Protein AF-A0A8T7DS98-F1 (afdb_monomer)

Mean predicted aligned error: 7.85 Å

Nearest PDB structures (foldseek):
  7qau-assembly1_A  TM=6.709E-01  e=6.378E+00  Parcubacteria bacterium RAAC4_OD1_1

Sequence (99 aa):
MSVKESNLHLYRFRAELLQPKHWPTWAALGVYFLFTLLPMSVLDRVGNRLGEYAAKKNRKRFNIARVNLALCFPEKSEQDIDAIVLEHFRSQLRTAMHL

pLDDT: mean 89.71, std 10.69, range [49.53, 97.88]

Foldseek 3Di:
DDPVVVCVVVVDDDPVCVPPVNVVVVVVVVVVVVLVVDDLVVLLVVLLVVLQVCCVVPVVVLVVQLVVVCVVCVVDDSVVSSVVSSVVSSVVSSVVSVD

Secondary structure (DSSP, 8-state):
--HHHHTGGGGS--GGGGSGGGHHHHHHHHHHHHHHT--HHHHHHHHHHHHHHHHHH-HHHHHHHHHHHHHH-TTS-HHHHHHHHHHHHHHHHHHHH--

Structure (mmCIF, N/CA/C/O backbone):
data_AF-A0A8T7DS98-F1
#
_entry.id   AF-A0A8T7DS98-F1
#
loop_
_atom_site.group_PDB
_atom_site.id
_atom_site.type_symbol
_atom_site.label_atom_id
_atom_site.label_alt_id
_atom_site.label_comp_id
_atom_site.label_asym_id
_atom_site.label_entity_id
_atom_site.label_seq_id
_atom_site.pdbx_PDB_ins_code
_atom_site.Cartn_x
_atom_site.Cartn_y
_atom_site.Cartn_z
_atom_site.occupancy
_atom_site.B_iso_or_equiv
_atom_site.auth_seq_id
_atom_site.auth_comp_id
_atom_site.auth_asym_id
_atom_site.auth_atom_id
_atom_site.pdbx_PDB_model_num
ATOM 1 N N . MET A 1 1 ? 13.942 32.457 -38.739 1.00 49.53 1 MET A N 1
ATOM 2 C CA . MET A 1 1 ? 13.814 30.984 -38.800 1.00 49.53 1 MET A CA 1
ATOM 3 C C . MET A 1 1 ? 13.981 30.446 -37.390 1.00 49.53 1 MET A C 1
ATOM 5 O O . MET A 1 1 ? 14.868 30.896 -36.680 1.00 49.53 1 MET A O 1
ATOM 9 N N . SER A 1 2 ? 13.006 29.664 -36.947 1.00 50.47 2 SER A N 1
ATOM 10 C CA . SER A 1 2 ? 12.558 29.563 -35.556 1.00 50.47 2 SER A CA 1
ATOM 11 C C . SER A 1 2 ? 13.450 28.661 -34.692 1.00 50.47 2 SER A C 1
ATOM 13 O O . SER A 1 2 ? 13.726 27.531 -35.079 1.00 50.47 2 SER A O 1
ATOM 15 N N . VAL A 1 3 ? 13.815 29.113 -33.483 1.00 60.94 3 VAL A N 1
ATOM 16 C CA . VAL A 1 3 ? 14.526 28.347 -32.424 1.00 60.94 3 VAL A CA 1
ATOM 17 C C . VAL A 1 3 ? 13.855 26.990 -32.112 1.00 60.94 3 VAL A C 1
ATOM 19 O O . VAL A 1 3 ? 14.48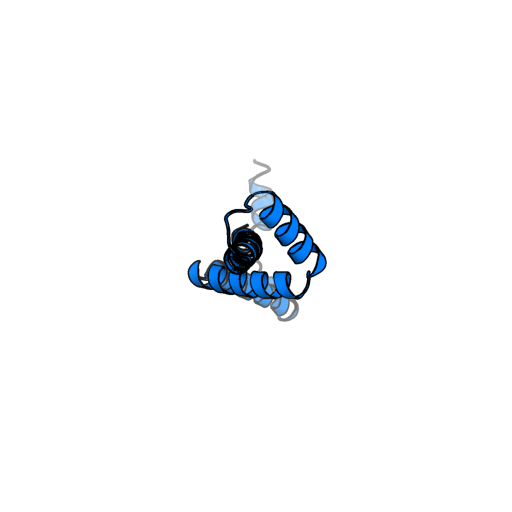0 26.076 -31.576 1.00 60.94 3 VAL A O 1
ATOM 22 N N . LYS A 1 4 ? 12.588 26.808 -32.504 1.00 59.53 4 LYS A N 1
ATOM 23 C CA . LYS A 1 4 ? 11.878 25.522 -32.439 1.00 59.53 4 LYS A CA 1
ATOM 24 C C . LYS A 1 4 ? 12.454 24.449 -33.373 1.00 59.53 4 LYS A C 1
ATOM 26 O O . LYS A 1 4 ? 12.503 23.291 -32.971 1.00 59.53 4 LYS A O 1
ATOM 31 N N . GLU A 1 5 ? 12.911 24.802 -34.577 1.00 61.16 5 GLU A N 1
ATOM 32 C CA . GLU A 1 5 ? 13.423 23.807 -35.534 1.00 61.16 5 GLU A CA 1
ATOM 33 C C . GLU A 1 5 ? 14.821 23.313 -35.172 1.00 61.16 5 GLU A C 1
ATOM 35 O O . GLU A 1 5 ? 15.126 22.133 -35.346 1.00 61.16 5 GLU A O 1
ATOM 40 N N . SER A 1 6 ? 15.653 24.178 -34.581 1.00 64.88 6 SER A N 1
ATOM 41 C CA . SER A 1 6 ? 17.008 23.790 -34.199 1.00 64.88 6 SER A CA 1
ATOM 42 C C . SER A 1 6 ? 17.028 22.734 -33.103 1.00 64.88 6 SER A C 1
ATOM 44 O O . SER A 1 6 ? 18.045 22.085 -32.976 1.00 64.88 6 SER A O 1
ATOM 46 N N . ASN A 1 7 ? 15.958 22.521 -32.329 1.00 64.44 7 ASN A N 1
ATOM 47 C CA . ASN A 1 7 ? 15.929 21.533 -31.241 1.00 64.44 7 ASN A CA 1
ATOM 48 C C . ASN A 1 7 ? 15.305 20.185 -31.644 1.00 64.44 7 ASN A C 1
ATOM 50 O O . ASN A 1 7 ? 15.358 19.232 -30.870 1.00 64.44 7 ASN A O 1
ATOM 54 N N . LEU A 1 8 ? 14.760 20.056 -32.860 1.00 67.12 8 LEU A N 1
ATOM 55 C CA . LEU A 1 8 ? 14.122 18.814 -33.326 1.00 67.12 8 LEU A CA 1
ATOM 56 C C . LEU A 1 8 ? 15.077 17.610 -33.319 1.00 67.12 8 LEU A C 1
ATOM 58 O O . LEU A 1 8 ? 14.658 16.483 -33.066 1.00 67.12 8 LEU A O 1
ATOM 62 N N . HIS A 1 9 ? 16.375 17.839 -33.532 1.00 67.38 9 HIS A N 1
ATOM 63 C CA . HIS A 1 9 ? 17.383 16.780 -33.507 1.00 67.38 9 HIS A CA 1
ATOM 64 C C . HIS A 1 9 ? 17.624 16.190 -32.103 1.00 67.38 9 HIS A C 1
ATOM 66 O O . HIS A 1 9 ? 18.135 15.074 -32.000 1.00 67.38 9 HIS A O 1
ATOM 72 N N . LEU A 1 10 ? 17.252 16.903 -31.030 1.00 68.00 10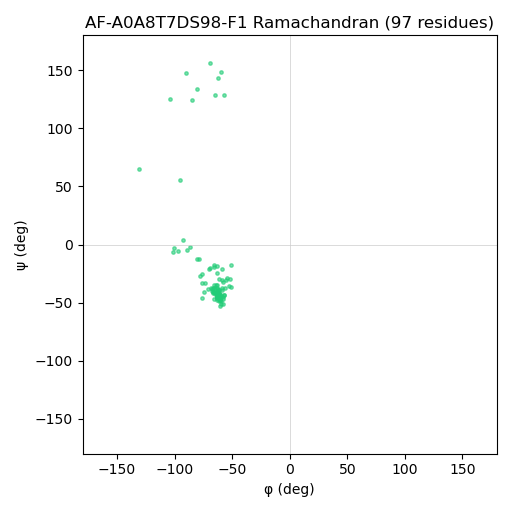 LEU A N 1
ATOM 73 C CA . LEU A 1 10 ? 17.351 16.415 -29.649 1.00 68.00 10 LEU A CA 1
ATOM 74 C C . LEU A 1 10 ? 16.247 15.401 -29.316 1.00 68.00 10 LEU A C 1
ATOM 76 O O . LEU A 1 10 ? 16.455 14.533 -28.476 1.00 68.00 10 LEU A O 1
ATOM 80 N N . TYR A 1 11 ? 15.108 15.460 -30.013 1.00 74.56 11 TYR A N 1
ATOM 81 C CA . TYR A 1 11 ? 13.968 14.554 -29.814 1.00 74.56 11 TYR A CA 1
ATOM 82 C C . TYR A 1 11 ? 13.990 13.327 -30.739 1.00 74.56 11 TYR A C 1
ATOM 84 O O . TYR A 1 11 ? 13.060 12.522 -30.736 1.00 74.56 11 TYR A O 1
ATOM 92 N N . ARG A 1 12 ? 15.041 13.164 -31.549 1.00 81.31 12 ARG A N 1
ATOM 93 C CA . ARG A 1 12 ? 15.179 12.035 -32.472 1.00 81.31 12 ARG A CA 1
ATOM 9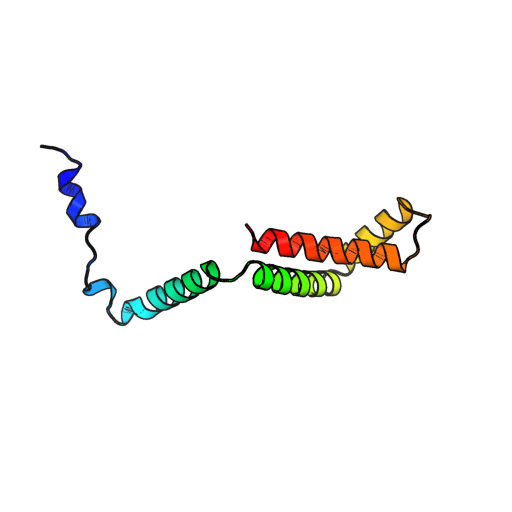4 C C . ARG A 1 12 ? 15.777 10.830 -31.746 1.00 81.31 12 ARG A C 1
ATOM 96 O O . ARG A 1 12 ? 16.870 10.916 -31.189 1.00 81.31 12 ARG A O 1
ATOM 103 N N . PHE A 1 13 ? 15.078 9.695 -31.793 1.00 83.56 13 PHE A N 1
ATOM 104 C CA . PHE A 1 13 ? 15.566 8.436 -31.230 1.00 83.56 13 PHE A CA 1
ATOM 105 C C . PHE A 1 13 ? 16.917 8.049 -31.848 1.00 83.56 13 PHE A C 1
ATOM 107 O O . PHE A 1 13 ? 17.068 8.019 -33.073 1.00 83.56 13 PHE A O 1
ATOM 114 N N . ARG A 1 14 ? 17.903 7.755 -30.995 1.00 85.19 14 ARG A N 1
ATOM 115 C CA . ARG A 1 14 ? 19.237 7.303 -31.404 1.00 85.19 14 ARG A CA 1
ATOM 116 C C . ARG A 1 14 ? 19.351 5.807 -31.155 1.00 85.19 14 ARG A C 1
ATOM 118 O O . ARG A 1 14 ? 19.175 5.364 -30.024 1.00 85.19 14 ARG A O 1
ATOM 125 N N . ALA A 1 15 ? 19.707 5.043 -32.188 1.00 85.25 15 ALA A N 1
ATOM 126 C CA . ALA A 1 15 ? 19.894 3.592 -32.086 1.00 85.25 15 ALA A CA 1
ATOM 127 C C . ALA A 1 15 ? 20.976 3.189 -31.060 1.00 85.25 15 ALA A C 1
ATOM 129 O O . ALA A 1 15 ? 20.935 2.086 -30.526 1.00 85.25 15 ALA A O 1
ATO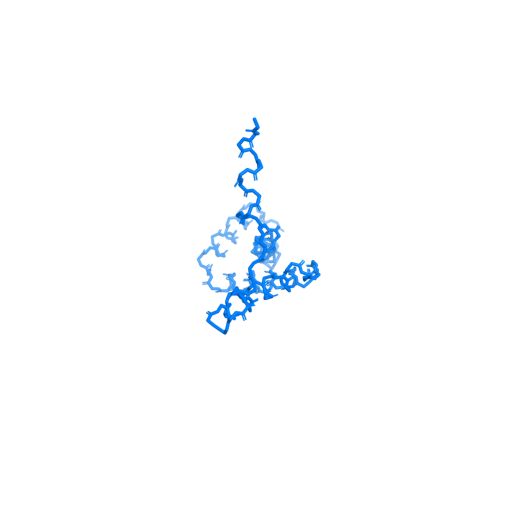M 130 N N . GLU A 1 16 ? 21.894 4.101 -30.720 1.00 85.94 16 GLU A N 1
ATOM 131 C CA . GLU A 1 16 ? 22.876 3.956 -29.633 1.00 85.94 16 GLU A CA 1
ATOM 132 C C . GLU A 1 16 ? 22.233 3.638 -28.273 1.00 85.94 16 GLU A C 1
ATOM 134 O O . GLU A 1 16 ? 22.824 2.929 -27.462 1.00 85.94 16 GLU A O 1
ATOM 139 N N . LEU A 1 17 ? 20.992 4.079 -28.036 1.00 84.31 17 LEU A N 1
ATOM 140 C CA . LEU A 1 17 ? 20.256 3.770 -26.809 1.00 84.31 17 LEU A CA 1
ATOM 141 C C . LEU A 1 17 ? 19.930 2.276 -26.669 1.00 84.31 17 LEU A C 1
ATOM 143 O O . LEU A 1 17 ? 19.639 1.842 -25.563 1.00 84.31 17 LEU A O 1
ATOM 147 N N . LEU A 1 18 ? 19.987 1.477 -27.741 1.00 87.62 18 LEU A N 1
ATOM 148 C CA . LEU A 1 18 ? 19.743 0.025 -27.706 1.00 87.62 18 LEU A CA 1
ATOM 149 C C . LEU A 1 18 ? 20.995 -0.795 -27.361 1.00 87.62 18 LEU A C 1
ATOM 151 O O . LEU A 1 18 ? 20.921 -2.024 -27.274 1.00 87.62 18 LEU A O 1
ATOM 155 N N . GLN A 1 19 ? 22.145 -0.142 -27.171 1.00 90.12 19 GLN A N 1
ATOM 156 C CA . GLN A 1 19 ? 23.382 -0.827 -26.813 1.00 90.12 19 GLN A CA 1
ATOM 157 C C . GLN A 1 19 ? 23.228 -1.598 -25.487 1.00 90.12 19 GLN A C 1
ATOM 159 O O . GLN A 1 19 ? 22.530 -1.121 -24.586 1.00 90.12 19 GLN A O 1
ATOM 164 N N . PRO A 1 20 ? 23.928 -2.739 -25.308 1.00 91.69 20 PRO A N 1
ATOM 165 C CA . PRO A 1 20 ? 23.822 -3.575 -24.105 1.00 91.69 20 PRO A CA 1
ATOM 166 C C . PRO A 1 20 ? 24.016 -2.820 -22.784 1.00 91.69 20 PRO A C 1
ATOM 168 O O . PRO A 1 20 ? 23.396 -3.151 -21.778 1.00 91.69 20 PRO A O 1
ATOM 171 N N . LYS A 1 21 ? 24.814 -1.742 -22.796 1.00 92.00 21 LYS A N 1
ATOM 172 C CA . LYS A 1 21 ? 25.012 -0.834 -21.655 1.00 92.00 21 LYS A CA 1
ATOM 173 C C . LYS A 1 21 ? 23.699 -0.250 -21.103 1.00 92.00 21 LYS A C 1
ATOM 175 O O . LYS A 1 21 ? 23.617 0.030 -19.912 1.00 92.00 21 LYS A O 1
ATOM 180 N N . HIS A 1 22 ? 22.686 -0.066 -21.948 1.00 90.31 22 HIS A N 1
ATOM 181 C CA . HIS A 1 22 ? 21.392 0.523 -21.593 1.00 90.31 22 HIS A CA 1
ATOM 182 C C . HIS A 1 22 ? 20.282 -0.513 -21.380 1.00 90.31 22 HIS A C 1
ATOM 184 O O . HIS A 1 22 ? 19.170 -0.146 -21.001 1.00 90.31 22 HIS A O 1
ATOM 190 N N . TRP A 1 23 ? 20.545 -1.807 -21.581 1.00 93.62 23 TRP A N 1
ATOM 191 C CA . TRP A 1 23 ? 19.540 -2.854 -21.376 1.00 93.62 23 TRP A CA 1
ATOM 192 C C . TRP A 1 23 ? 18.918 -2.874 -19.977 1.00 93.62 23 TRP A C 1
ATOM 194 O O . TRP A 1 23 ? 17.707 -3.067 -19.908 1.00 93.62 23 TRP A O 1
ATOM 204 N N . PRO A 1 24 ? 19.646 -2.614 -18.870 1.00 95.19 24 PRO A N 1
ATOM 205 C CA . PRO A 1 24 ? 19.012 -2.501 -17.557 1.00 95.19 24 PRO A CA 1
ATOM 206 C C . PRO A 1 24 ? 17.946 -1.400 -17.502 1.00 95.19 24 PRO A C 1
ATOM 208 O O . PRO A 1 24 ? 16.896 -1.587 -16.893 1.00 95.19 24 PRO A O 1
ATOM 211 N N . THR A 1 25 ? 18.177 -0.272 -18.180 1.00 93.56 25 THR A N 1
ATOM 212 C CA . THR A 1 25 ? 17.195 0.813 -18.289 1.00 93.56 25 THR A CA 1
ATOM 213 C C . THR A 1 25 ? 15.971 0.363 -19.079 1.00 93.56 25 THR A C 1
ATOM 215 O O . THR A 1 25 ? 14.851 0.558 -18.619 1.00 93.56 25 THR A O 1
ATOM 218 N N . TRP A 1 26 ? 16.160 -0.292 -20.226 1.00 93.62 26 TRP A N 1
ATOM 219 C CA . TRP A 1 26 ? 15.046 -0.840 -21.007 1.00 93.62 26 TRP A CA 1
ATOM 220 C C . TRP A 1 26 ? 14.268 -1.915 -20.254 1.00 93.62 26 TRP A C 1
ATOM 222 O O . TRP A 1 26 ? 13.044 -1.928 -20.313 1.00 93.62 26 TRP A O 1
ATOM 232 N N . ALA A 1 27 ? 14.954 -2.775 -19.502 1.00 94.69 27 ALA A N 1
ATOM 233 C CA . ALA A 1 27 ? 14.321 -3.764 -18.644 1.00 94.69 27 ALA A CA 1
ATOM 234 C C . ALA A 1 27 ? 13.486 -3.089 -17.546 1.00 94.69 27 ALA A C 1
ATOM 236 O O . ALA A 1 27 ? 12.333 -3.459 -17.354 1.00 94.69 27 ALA A O 1
ATOM 237 N N . ALA A 1 28 ? 14.018 -2.059 -16.878 1.00 95.38 28 ALA A N 1
ATOM 238 C CA . ALA A 1 28 ? 13.275 -1.289 -15.881 1.00 95.38 28 ALA A CA 1
ATOM 239 C C . ALA A 1 28 ? 12.041 -0.597 -16.485 1.00 95.38 28 ALA A C 1
ATOM 241 O O . ALA A 1 28 ? 10.964 -0.649 -15.896 1.00 95.38 28 ALA A O 1
ATOM 242 N N . LEU A 1 29 ? 12.171 -0.009 -17.679 1.00 95.00 29 LEU A N 1
ATOM 243 C CA . LEU A 1 29 ? 11.049 0.581 -18.415 1.00 95.00 29 LEU A CA 1
ATOM 244 C C . LEU A 1 29 ? 10.009 -0.470 -18.816 1.00 95.00 29 LEU A C 1
ATOM 246 O O . LEU A 1 29 ? 8.815 -0.225 -18.681 1.00 95.00 29 LEU A O 1
ATOM 250 N N . GLY A 1 30 ? 10.446 -1.647 -19.266 1.00 94.50 30 GLY A N 1
ATOM 251 C CA . GLY A 1 30 ? 9.563 -2.765 -19.590 1.00 94.50 30 GLY A CA 1
ATOM 252 C C . GLY A 1 30 ? 8.803 -3.266 -18.363 1.00 94.50 30 GLY A C 1
ATOM 253 O O . GLY A 1 30 ? 7.590 -3.437 -18.418 1.00 94.50 30 GLY A O 1
ATOM 254 N N . VAL A 1 31 ? 9.486 -3.429 -17.229 1.00 93.00 31 VAL A N 1
ATOM 255 C CA . VAL A 1 31 ? 8.861 -3.786 -15.948 1.00 93.00 31 VAL A CA 1
ATOM 256 C C . VAL A 1 31 ? 7.860 -2.715 -15.514 1.00 93.00 31 VAL A C 1
ATOM 258 O O . VAL A 1 31 ? 6.733 -3.047 -15.159 1.00 93.00 31 VAL A O 1
ATOM 261 N N . TYR A 1 32 ? 8.230 -1.436 -15.593 1.00 91.25 32 TYR A N 1
ATOM 262 C CA . TYR A 1 32 ? 7.324 -0.325 -15.305 1.00 91.25 32 TYR A CA 1
ATOM 263 C C . TYR A 1 32 ? 6.079 -0.360 -16.201 1.00 91.25 32 TYR A C 1
ATOM 265 O O . TYR A 1 32 ? 4.958 -0.265 -15.709 1.00 91.25 32 TYR A O 1
ATOM 273 N N . PHE A 1 33 ? 6.253 -0.592 -17.502 1.00 92.31 33 PHE A N 1
ATOM 274 C CA . PHE A 1 33 ? 5.144 -0.731 -18.440 1.00 92.31 33 PHE A CA 1
ATOM 275 C C . PHE A 1 33 ? 4.233 -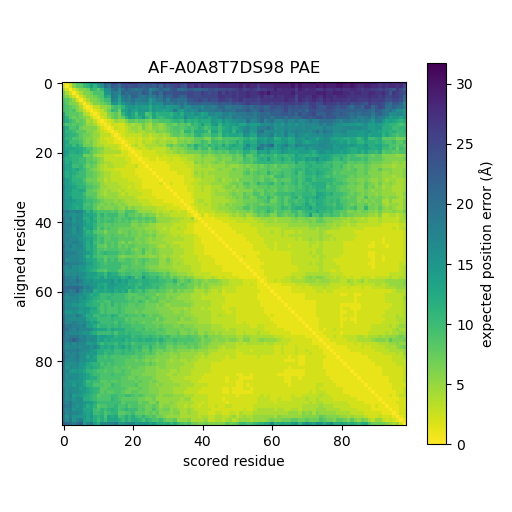1.917 -18.090 1.00 92.31 33 PHE A C 1
ATOM 277 O O . PHE A 1 33 ? 3.011 -1.788 -18.120 1.00 92.31 33 PHE A O 1
ATOM 284 N N . LEU A 1 34 ? 4.789 -3.051 -17.657 1.00 89.94 34 LEU A N 1
ATOM 285 C CA . LEU A 1 34 ? 3.987 -4.179 -17.173 1.00 89.94 34 LEU A CA 1
ATOM 286 C C . LEU A 1 34 ? 3.175 -3.819 -15.921 1.00 89.94 34 LEU A C 1
ATOM 288 O O . LEU A 1 34 ? 2.021 -4.229 -15.817 1.00 89.94 34 LEU A O 1
ATOM 292 N N . PHE A 1 35 ? 3.727 -3.015 -15.006 1.00 86.31 35 PHE A N 1
ATOM 293 C CA . PHE A 1 35 ? 2.964 -2.486 -13.871 1.00 86.31 35 PHE A CA 1
ATOM 294 C C . PHE A 1 35 ? 1.816 -1.572 -14.314 1.00 86.31 35 PHE A C 1
ATOM 296 O O . PHE A 1 35 ? 0.747 -1.633 -13.715 1.00 86.31 35 PHE A O 1
ATOM 303 N N . THR A 1 36 ? 1.975 -0.788 -15.386 1.00 86.94 36 THR A N 1
ATOM 304 C CA . THR A 1 36 ? 0.866 0.032 -15.919 1.00 86.94 36 THR A CA 1
ATOM 305 C C . THR A 1 36 ? -0.249 -0.783 -16.576 1.00 86.94 36 THR A C 1
ATOM 307 O O . THR A 1 36 ? -1.376 -0.310 -16.680 1.00 86.94 36 THR A O 1
ATOM 310 N N . LEU A 1 37 ? 0.042 -2.016 -17.001 1.00 89.00 37 LEU A N 1
ATOM 311 C CA . LEU A 1 37 ? -0.937 -2.926 -17.601 1.00 89.00 37 LEU A CA 1
ATOM 312 C C . LEU A 1 37 ? -1.658 -3.803 -16.567 1.00 89.00 37 LEU A C 1
ATOM 314 O O . LEU A 1 37 ? -2.539 -4.585 -16.935 1.00 89.00 37 LEU A O 1
ATOM 318 N N . LEU A 1 38 ? -1.279 -3.726 -15.287 1.00 88.56 38 LEU A N 1
ATOM 319 C CA . LEU A 1 38 ? -1.864 -4.574 -14.255 1.00 88.56 38 LEU A CA 1
ATOM 320 C C . LEU A 1 38 ? -3.360 -4.248 -14.075 1.00 88.56 38 LEU A C 1
ATOM 322 O O . LEU A 1 38 ? -3.710 -3.092 -13.837 1.00 88.56 38 LEU A O 1
ATOM 326 N N . PRO A 1 39 ? -4.261 -5.248 -14.113 1.00 90.62 39 PRO A N 1
ATOM 327 C CA . PRO A 1 39 ? -5.671 -5.014 -13.828 1.00 90.62 39 PRO A CA 1
ATOM 328 C C . PRO A 1 39 ? -5.872 -4.509 -12.396 1.00 90.62 39 PRO A C 1
ATOM 330 O O . PRO A 1 39 ? -5.251 -5.027 -11.462 1.00 90.62 39 PRO A O 1
ATOM 333 N N . MET A 1 40 ? -6.821 -3.590 -12.199 1.00 88.31 40 MET A N 1
ATOM 334 C CA . MET A 1 40 ? -7.136 -3.010 -10.882 1.00 88.31 40 MET A CA 1
ATOM 335 C C . MET A 1 40 ? -7.408 -4.072 -9.808 1.00 88.31 40 MET A C 1
ATOM 337 O O . MET A 1 40 ? -6.953 -3.956 -8.675 1.00 88.31 40 MET A O 1
ATOM 341 N N . SER A 1 41 ? -8.041 -5.186 -10.181 1.00 91.50 41 SER A N 1
ATOM 342 C CA . SER A 1 41 ? -8.293 -6.304 -9.266 1.00 91.50 41 SER A CA 1
ATOM 343 C C . SER A 1 41 ? -7.019 -6.941 -8.699 1.00 91.50 41 SER A C 1
ATOM 345 O O . SER A 1 41 ? -7.043 -7.510 -7.609 1.00 91.50 41 SER A O 1
ATOM 347 N N . VAL A 1 42 ? -5.910 -6.909 -9.445 1.00 91.75 42 VAL A N 1
ATOM 348 C CA . VAL A 1 42 ? -4.619 -7.437 -8.985 1.00 91.75 42 VAL A CA 1
ATOM 349 C C . VAL A 1 42 ? -3.995 -6.466 -7.990 1.00 91.75 42 VAL A C 1
ATOM 351 O O . VAL A 1 42 ? -3.589 -6.899 -6.911 1.00 91.75 42 VAL A O 1
ATOM 354 N N . LEU A 1 43 ? -3.995 -5.168 -8.309 1.00 90.62 43 LEU A N 1
ATOM 355 C CA . LEU A 1 43 ? -3.531 -4.112 -7.405 1.00 90.62 43 LEU A CA 1
ATOM 356 C C . LEU A 1 43 ? -4.303 -4.140 -6.083 1.00 90.62 43 LEU A C 1
ATOM 358 O O . LEU A 1 43 ? -3.689 -4.131 -5.017 1.00 90.62 43 LEU A O 1
ATOM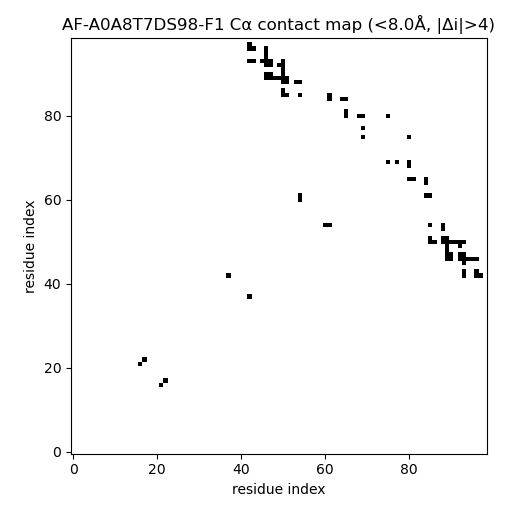 362 N N . ASP A 1 44 ? -5.624 -4.316 -6.135 1.00 93.44 44 ASP A N 1
ATOM 363 C CA . ASP A 1 44 ? -6.459 -4.414 -4.939 1.00 93.44 44 ASP A CA 1
ATOM 364 C C . ASP A 1 44 ? -6.112 -5.623 -4.069 1.00 93.44 44 ASP A C 1
ATOM 366 O O . ASP A 1 44 ? -6.018 -5.516 -2.843 1.00 93.44 44 ASP A O 1
ATOM 370 N N . ARG A 1 45 ? -5.874 -6.788 -4.686 1.00 94.38 45 ARG A N 1
ATOM 371 C CA . ARG A 1 45 ? -5.451 -7.994 -3.956 1.00 94.38 45 ARG A CA 1
ATOM 372 C C . ARG A 1 45 ? -4.097 -7.786 -3.290 1.00 94.38 45 ARG A C 1
ATOM 374 O O . ARG A 1 45 ? -3.936 -8.166 -2.131 1.00 94.38 45 ARG A O 1
ATOM 381 N N . VAL A 1 46 ? -3.143 -7.183 -3.996 1.00 93.69 46 VAL A N 1
ATOM 382 C CA . VAL A 1 46 ? -1.815 -6.875 -3.450 1.00 93.69 46 VAL A CA 1
ATOM 383 C C . VAL A 1 46 ? -1.935 -5.878 -2.297 1.00 93.69 46 VAL A C 1
ATOM 385 O O . VAL A 1 46 ? -1.421 -6.148 -1.211 1.00 93.69 46 VAL A O 1
ATOM 388 N N . GLY A 1 47 ? -2.685 -4.790 -2.479 1.00 93.94 47 GLY A N 1
ATOM 389 C CA . GLY A 1 47 ? -2.954 -3.789 -1.446 1.00 93.94 47 GLY A CA 1
ATOM 390 C C . GLY A 1 47 ? -3.593 -4.395 -0.196 1.00 93.94 47 GLY A C 1
ATOM 391 O O . GLY A 1 47 ? -3.139 -4.135 0.917 1.00 93.94 47 GLY A O 1
ATOM 392 N N . ASN A 1 48 ? -4.565 -5.298 -0.357 1.00 95.94 48 ASN A N 1
ATOM 393 C CA . ASN A 1 48 ? -5.197 -5.992 0.767 1.00 95.94 48 ASN A CA 1
ATOM 394 C C . ASN A 1 48 ? -4.209 -6.876 1.541 1.00 95.94 48 ASN A C 1
ATOM 396 O O . ASN A 1 48 ? -4.170 -6.833 2.771 1.00 95.94 48 ASN A O 1
ATOM 400 N N . ARG A 1 49 ? -3.375 -7.654 0.840 1.00 96.19 49 ARG A N 1
ATOM 401 C CA . ARG A 1 49 ? -2.359 -8.508 1.480 1.00 96.19 49 ARG A CA 1
ATOM 402 C C . ARG A 1 49 ? -1.290 -7.689 2.195 1.00 96.19 49 ARG A C 1
ATOM 404 O O . ARG A 1 49 ? -0.890 -8.035 3.307 1.00 96.19 49 ARG A O 1
ATOM 411 N N . LEU A 1 50 ? -0.855 -6.586 1.592 1.00 95.81 50 LEU A N 1
ATOM 412 C CA . LEU A 1 50 ? 0.085 -5.664 2.221 1.00 95.81 50 LEU A CA 1
ATOM 413 C C . LEU A 1 50 ? -0.537 -4.959 3.426 1.00 95.81 50 LEU A C 1
ATOM 415 O O . LEU A 1 50 ? 0.142 -4.804 4.436 1.00 95.81 50 LEU A O 1
ATOM 419 N N . GLY A 1 51 ? -1.820 -4.600 3.364 1.00 95.50 51 GLY A N 1
ATOM 420 C CA . GLY A 1 51 ? -2.569 -4.048 4.492 1.00 95.50 51 GLY A CA 1
ATOM 421 C C . GLY A 1 51 ? -2.671 -5.028 5.661 1.00 95.50 51 GLY A C 1
ATOM 422 O O . GLY A 1 51 ? -2.385 -4.656 6.797 1.00 95.50 51 GLY A O 1
ATOM 423 N N . GLU A 1 52 ? -2.971 -6.303 5.395 1.00 95.81 52 GLU A N 1
ATOM 424 C CA . GLU A 1 52 ? -2.950 -7.370 6.411 1.00 95.81 52 GLU A CA 1
ATOM 425 C C . GLU A 1 52 ? -1.566 -7.527 7.048 1.00 95.81 52 GLU A C 1
ATOM 427 O O . GLU A 1 52 ? -1.436 -7.641 8.270 1.00 95.81 52 GLU A O 1
ATOM 432 N N . TYR A 1 53 ? -0.516 -7.525 6.226 1.00 96.69 53 TYR A N 1
ATOM 433 C CA . TYR A 1 53 ? 0.855 -7.604 6.711 1.00 96.69 53 TYR A CA 1
ATOM 434 C C . TYR A 1 53 ? 1.235 -6.370 7.542 1.00 96.69 53 TYR A C 1
ATOM 436 O O . TYR A 1 53 ? 1.817 -6.503 8.619 1.00 96.69 53 TYR A O 1
ATOM 444 N N . ALA A 1 54 ? 0.854 -5.172 7.097 1.00 94.62 54 ALA A N 1
ATOM 445 C CA . ALA A 1 54 ? 1.087 -3.922 7.808 1.00 94.62 54 ALA A CA 1
ATOM 446 C C . ALA A 1 54 ? 0.355 -3.888 9.155 1.00 94.62 54 ALA A C 1
ATOM 448 O O . ALA A 1 54 ? 0.953 -3.471 10.147 1.00 94.62 54 ALA A O 1
ATOM 449 N N . ALA A 1 55 ? -0.885 -4.379 9.218 1.00 94.56 55 ALA A N 1
ATOM 450 C CA . ALA A 1 55 ? -1.645 -4.517 10.458 1.00 94.56 55 ALA A CA 1
ATOM 451 C C . ALA A 1 55 ? -0.952 -5.477 11.443 1.00 94.56 55 ALA A C 1
ATOM 453 O O . ALA A 1 55 ? -0.831 -5.181 12.634 1.00 94.56 55 ALA A O 1
ATOM 454 N N . LYS A 1 56 ? -0.419 -6.604 10.947 1.00 93.94 56 LYS A N 1
ATOM 455 C CA . LYS A 1 56 ? 0.350 -7.560 11.763 1.00 93.94 56 LYS A CA 1
ATOM 456 C C . LYS A 1 56 ? 1.683 -6.985 12.243 1.00 93.94 56 LYS A C 1
ATOM 458 O O . LYS A 1 56 ? 2.057 -7.213 13.390 1.00 93.94 56 LYS A O 1
ATOM 463 N N . LYS A 1 57 ? 2.391 -6.236 11.393 1.00 96.19 57 LYS A N 1
ATOM 464 C CA . LYS A 1 57 ? 3.697 -5.643 11.715 1.00 96.19 57 LYS A CA 1
ATOM 465 C C . LYS A 1 57 ? 3.571 -4.444 12.661 1.00 96.19 57 LYS A C 1
ATOM 467 O O . LYS A 1 57 ? 4.343 -4.324 13.606 1.00 96.19 57 LYS A O 1
ATOM 472 N N . ASN A 1 58 ? 2.574 -3.581 12.462 1.00 93.19 58 ASN A N 1
ATOM 473 C CA . ASN A 1 58 ? 2.361 -2.360 13.245 1.00 93.19 58 ASN A CA 1
ATOM 474 C C . ASN A 1 58 ? 1.357 -2.559 14.390 1.00 93.19 58 ASN A C 1
ATOM 476 O O . ASN A 1 58 ? 0.394 -1.797 14.522 1.00 93.19 58 ASN A O 1
ATOM 480 N N . ARG A 1 59 ? 1.615 -3.535 15.270 1.00 93.38 59 ARG A N 1
ATOM 481 C CA . ARG A 1 59 ? 0.741 -3.859 16.417 1.00 93.38 59 ARG A CA 1
ATOM 482 C C . ARG A 1 59 ? 0.382 -2.645 17.277 1.00 93.38 59 ARG A C 1
ATOM 484 O O . ARG A 1 59 ? -0.755 -2.525 17.715 1.00 93.38 59 ARG A O 1
ATOM 491 N N . LYS A 1 60 ? 1.321 -1.709 17.464 1.00 95.88 60 LYS A N 1
ATOM 492 C CA . LYS A 1 60 ? 1.074 -0.459 18.202 1.00 95.88 60 LYS A CA 1
ATOM 493 C C . LYS A 1 60 ? -0.045 0.369 17.565 1.00 95.88 60 LYS A C 1
ATOM 495 O O . LYS A 1 60 ? -0.969 0.771 18.261 1.00 95.88 60 LYS A O 1
ATOM 500 N N . ARG A 1 61 ? 0.028 0.618 16.251 1.00 94.38 61 ARG A N 1
ATOM 501 C CA . ARG A 1 61 ? -0.992 1.406 15.535 1.00 94.38 61 ARG A CA 1
ATOM 502 C C . ARG A 1 61 ? -2.328 0.671 15.491 1.00 94.38 61 ARG A C 1
ATOM 504 O O . ARG A 1 61 ? -3.358 1.308 15.668 1.00 94.38 61 ARG A O 1
ATOM 511 N N . PHE A 1 62 ? -2.291 -0.651 15.319 1.00 96.19 62 PHE A N 1
ATOM 512 C CA . PHE A 1 62 ? -3.484 -1.490 15.381 1.00 96.19 62 PHE A CA 1
ATOM 513 C C . PHE A 1 62 ? -4.192 -1.357 16.736 1.00 96.19 62 PHE A C 1
ATOM 515 O O . PHE A 1 62 ? -5.369 -1.022 16.776 1.00 96.19 62 PHE A O 1
ATOM 522 N N . ASN A 1 63 ? -3.467 -1.515 17.849 1.00 96.31 63 ASN A N 1
ATOM 523 C CA . ASN A 1 63 ? -4.053 -1.418 19.187 1.00 96.31 63 ASN A CA 1
ATOM 524 C C . ASN A 1 63 ? -4.589 -0.021 19.510 1.00 96.31 63 ASN A C 1
ATOM 526 O O . ASN A 1 63 ? -5.635 0.076 20.140 1.00 96.31 63 ASN A O 1
ATOM 530 N N . ILE A 1 64 ? -3.908 1.047 19.083 1.00 96.88 64 ILE A N 1
ATOM 531 C CA . ILE A 1 64 ? -4.405 2.417 19.285 1.00 96.88 64 ILE A CA 1
ATOM 532 C C . ILE A 1 64 ? -5.742 2.604 18.560 1.00 96.88 64 ILE A C 1
ATOM 534 O O . ILE A 1 64 ? -6.706 3.062 19.166 1.00 96.88 64 ILE A O 1
ATOM 538 N N . ALA A 1 65 ? -5.823 2.205 17.287 1.00 96.38 65 ALA A N 1
ATOM 539 C CA . ALA A 1 65 ? -7.066 2.287 16.524 1.00 96.38 65 ALA A CA 1
ATOM 540 C C . ALA A 1 65 ? -8.174 1.422 17.145 1.00 96.38 65 ALA A C 1
ATOM 542 O O . ALA A 1 65 ? -9.302 1.886 17.268 1.00 96.38 65 ALA A O 1
ATOM 543 N N . ARG A 1 66 ? -7.840 0.207 17.601 1.00 97.25 66 ARG A N 1
ATOM 544 C CA . ARG A 1 66 ? -8.770 -0.708 18.275 1.00 97.25 66 ARG A CA 1
ATOM 545 C C . ARG A 1 66 ? -9.353 -0.100 19.550 1.00 97.25 66 ARG A C 1
ATOM 547 O O . ARG A 1 66 ? -10.563 -0.115 19.720 1.00 97.25 66 ARG A O 1
ATOM 554 N N . VAL A 1 67 ? -8.513 0.465 20.422 1.00 96.94 67 VAL A N 1
ATOM 555 C CA . VAL A 1 67 ? -8.965 1.116 21.666 1.00 96.94 67 VAL A CA 1
ATOM 556 C C . VAL A 1 67 ? -9.837 2.327 21.353 1.00 96.94 67 VAL A C 1
ATOM 558 O O . VAL A 1 67 ? -10.918 2.453 21.915 1.00 96.94 67 VAL A O 1
ATOM 561 N N . ASN A 1 68 ? -9.414 3.184 20.421 1.00 97.44 68 ASN A N 1
ATOM 562 C CA . ASN A 1 68 ? -10.197 4.359 20.040 1.00 97.44 68 ASN A CA 1
ATOM 563 C C . ASN A 1 68 ? -11.571 3.965 19.480 1.00 97.44 68 ASN A C 1
ATOM 565 O O . ASN A 1 68 ? -12.577 4.549 19.863 1.00 97.44 68 ASN A O 1
ATOM 569 N N . LEU A 1 69 ? -11.627 2.952 18.613 1.00 97.12 69 LEU A N 1
ATOM 570 C CA . LEU A 1 69 ? -12.887 2.472 18.051 1.00 97.12 69 LEU A CA 1
ATOM 571 C C . LEU A 1 69 ? -13.769 1.786 19.098 1.00 97.12 69 LEU A C 1
ATOM 573 O O . LEU A 1 69 ? -14.973 2.003 19.075 1.00 97.12 69 LEU A O 1
ATOM 577 N N . ALA A 1 70 ? -13.196 1.027 20.035 1.00 96.88 70 ALA A N 1
ATOM 578 C CA . ALA A 1 70 ? -13.952 0.434 21.139 1.00 96.88 70 ALA A CA 1
ATOM 579 C C . ALA A 1 70 ? -14.560 1.503 22.066 1.00 96.88 70 ALA A C 1
ATOM 581 O O . ALA A 1 70 ? -15.669 1.331 22.559 1.00 96.88 70 ALA A O 1
ATOM 582 N N . LEU A 1 71 ? -13.859 2.624 22.273 1.00 96.50 71 LEU A N 1
ATOM 583 C CA . LEU A 1 71 ? -14.386 3.762 23.031 1.00 96.50 71 LEU A CA 1
ATOM 584 C C . LEU A 1 71 ? -15.490 4.510 22.270 1.00 96.50 71 LEU A C 1
ATOM 586 O O . LEU A 1 71 ? -16.454 4.956 22.885 1.00 96.50 71 LEU A O 1
ATOM 590 N N . CYS A 1 72 ? -15.355 4.665 20.949 1.00 96.88 72 CYS A N 1
ATOM 591 C CA . CYS A 1 72 ? -16.343 5.365 20.122 1.00 96.88 72 CYS A CA 1
ATOM 592 C C . CYS A 1 72 ? -17.594 4.530 19.808 1.00 96.88 72 CYS A C 1
ATOM 594 O O . CYS A 1 72 ? -18.647 5.116 19.573 1.00 96.88 72 CYS A O 1
ATOM 596 N N . PHE A 1 73 ? -17.475 3.200 19.780 1.00 96.44 73 PHE A N 1
ATOM 597 C CA . PHE A 1 73 ? -18.543 2.265 19.409 1.00 96.44 73 PHE A CA 1
ATOM 598 C C . PHE A 1 73 ? -18.678 1.138 20.448 1.00 96.44 73 PHE A C 1
ATOM 600 O O . PHE A 1 73 ? -18.403 -0.026 20.134 1.00 96.44 73 PHE A O 1
ATOM 607 N N . PRO A 1 74 ? -19.067 1.458 21.695 1.00 94.12 74 PRO A N 1
ATOM 608 C CA . PRO A 1 74 ? -19.167 0.481 22.781 1.00 94.12 74 PRO A CA 1
ATOM 609 C C . PRO A 1 74 ? -20.211 -0.620 22.528 1.00 94.12 74 PRO A C 1
ATOM 611 O O . PRO A 1 74 ? -20.175 -1.665 23.170 1.00 94.12 74 PRO A O 1
ATOM 614 N N . GLU A 1 75 ? -21.145 -0.404 21.602 1.00 96.50 75 GLU A N 1
ATOM 615 C CA . GLU A 1 75 ? -22.175 -1.362 21.201 1.00 96.50 75 GLU A CA 1
ATOM 616 C C . GLU A 1 75 ? -21.677 -2.463 20.248 1.00 96.50 75 GLU A C 1
ATOM 618 O O . GLU A 1 75 ? -22.396 -3.433 20.002 1.00 96.50 75 GLU A O 1
ATOM 623 N N . LYS A 1 76 ? -20.472 -2.323 19.682 1.00 94.81 76 LYS A N 1
ATOM 624 C CA . LYS A 1 76 ? -19.897 -3.297 18.743 1.00 94.81 76 LYS A CA 1
ATOM 625 C C . LYS A 1 76 ? -19.088 -4.361 19.472 1.00 94.81 76 LYS A C 1
ATOM 627 O O . LYS A 1 76 ? -18.437 -4.092 20.478 1.00 94.81 76 LYS A O 1
ATOM 632 N N . SER A 1 77 ? -19.081 -5.576 18.926 1.00 96.69 77 SER A N 1
ATOM 633 C CA . SER A 1 77 ? -18.236 -6.643 19.458 1.00 96.69 77 SER A CA 1
ATOM 634 C C . SER A 1 77 ? -16.754 -6.361 19.185 1.00 96.69 77 SER A C 1
ATOM 636 O O . SER A 1 77 ? -16.405 -5.683 18.218 1.00 96.69 77 SER A O 1
ATOM 638 N N . GLU A 1 78 ? -15.852 -6.931 19.989 1.00 93.75 78 GLU A N 1
ATOM 639 C CA . GLU A 1 78 ? -14.408 -6.793 19.747 1.00 93.75 78 GLU A CA 1
ATOM 640 C C . GLU A 1 78 ? -13.990 -7.317 18.362 1.00 93.75 78 GLU A C 1
ATOM 642 O O . GLU A 1 78 ? -13.097 -6.754 17.729 1.00 93.75 78 GLU A O 1
ATOM 647 N N . GLN A 1 79 ? -14.675 -8.351 17.863 1.00 95.94 79 GLN A N 1
ATOM 648 C CA . GLN A 1 79 ? -14.435 -8.922 16.535 1.00 95.94 79 GLN A CA 1
ATOM 649 C C . GLN A 1 79 ? -14.791 -7.930 15.421 1.00 95.94 79 GLN A C 1
ATOM 651 O O . GLN A 1 79 ? -14.041 -7.799 14.453 1.00 95.94 79 GLN A O 1
ATOM 656 N N . ASP A 1 80 ? -15.896 -7.195 15.577 1.00 96.88 80 ASP A N 1
ATOM 657 C CA . ASP A 1 80 ? -16.300 -6.160 14.623 1.00 96.88 80 ASP A CA 1
ATOM 658 C C . ASP A 1 80 ? -15.311 -4.994 14.630 1.00 96.88 80 ASP A C 1
ATOM 660 O O . ASP A 1 80 ? -14.929 -4.494 13.570 1.00 96.88 80 ASP A O 1
ATOM 664 N N . ILE A 1 81 ? -14.851 -4.579 15.816 1.00 97.88 81 ILE A N 1
ATOM 665 C CA . ILE A 1 81 ? -13.835 -3.529 15.946 1.00 97.88 81 ILE A CA 1
ATOM 666 C C . ILE A 1 81 ? -12.538 -3.948 15.244 1.00 97.88 81 ILE A C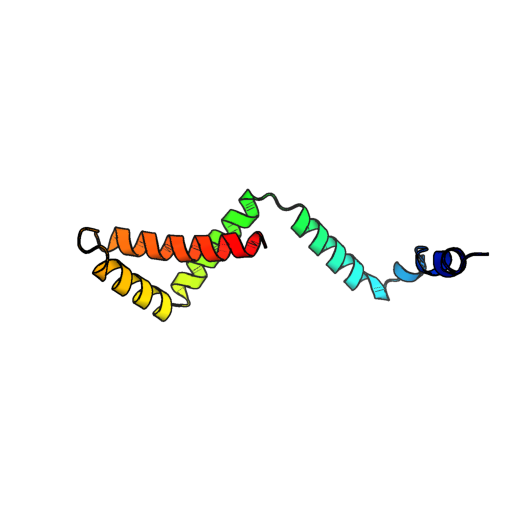 1
ATOM 668 O O . ILE A 1 81 ? -12.001 -3.180 14.442 1.00 97.88 81 ILE A O 1
ATOM 672 N N . ASP A 1 82 ? -12.052 -5.168 15.477 1.00 96.44 82 ASP A N 1
ATOM 673 C CA . ASP A 1 82 ? -10.839 -5.680 14.831 1.00 96.44 82 ASP A CA 1
ATOM 674 C C . ASP A 1 82 ? -10.984 -5.773 13.307 1.00 96.44 82 ASP A C 1
ATOM 676 O O . ASP A 1 82 ? -10.043 -5.447 12.572 1.00 96.44 82 ASP A O 1
ATOM 680 N N . ALA A 1 83 ? -12.165 -6.162 12.816 1.00 97.06 83 ALA A N 1
ATOM 681 C CA . ALA A 1 83 ? -12.466 -6.187 11.389 1.00 97.06 83 ALA A CA 1
ATOM 68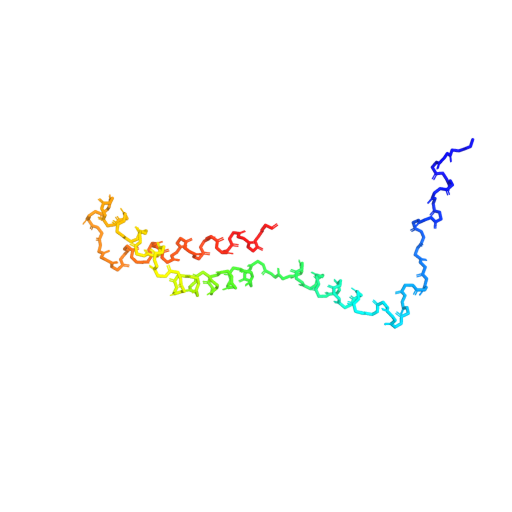2 C C . ALA A 1 83 ? -12.425 -4.779 10.772 1.00 97.06 83 ALA A C 1
ATOM 684 O O . ALA A 1 83 ? -11.829 -4.596 9.708 1.00 97.06 83 ALA A O 1
ATOM 685 N N . ILE A 1 84 ? -12.982 -3.774 11.458 1.00 97.06 84 ILE A N 1
ATOM 686 C CA . ILE A 1 84 ? -12.944 -2.370 11.021 1.00 97.06 84 ILE A CA 1
ATOM 687 C C . ILE A 1 84 ? -11.500 -1.857 10.973 1.00 97.06 84 ILE A C 1
ATOM 689 O O . ILE A 1 84 ? -11.093 -1.253 9.978 1.00 97.06 84 ILE A O 1
ATOM 693 N N . VAL A 1 85 ? -10.696 -2.123 12.010 1.00 97.00 85 VAL A N 1
ATOM 694 C CA . VAL A 1 85 ? -9.278 -1.727 12.023 1.00 97.00 85 VAL A CA 1
ATOM 695 C C . VAL A 1 85 ? -8.531 -2.398 10.870 1.00 97.00 85 VAL A C 1
ATOM 697 O O . VAL A 1 85 ? -7.781 -1.734 10.155 1.00 97.00 85 VAL A O 1
ATOM 700 N N . LEU A 1 86 ? -8.731 -3.701 10.652 1.00 96.88 86 LEU A N 1
ATOM 701 C CA . LEU A 1 86 ? -8.068 -4.427 9.571 1.00 96.88 86 LEU A CA 1
ATOM 702 C C . LEU A 1 86 ? -8.442 -3.872 8.191 1.00 96.88 86 LEU A C 1
ATOM 704 O O . LEU A 1 86 ? -7.555 -3.671 7.357 1.00 96.88 86 LEU A O 1
ATOM 708 N N . GLU A 1 87 ? -9.724 -3.592 7.955 1.00 97.06 87 GLU A N 1
ATOM 709 C CA . GLU A 1 87 ? -10.172 -3.018 6.685 1.00 97.06 87 GLU A CA 1
ATOM 710 C C . GLU A 1 87 ? -9.6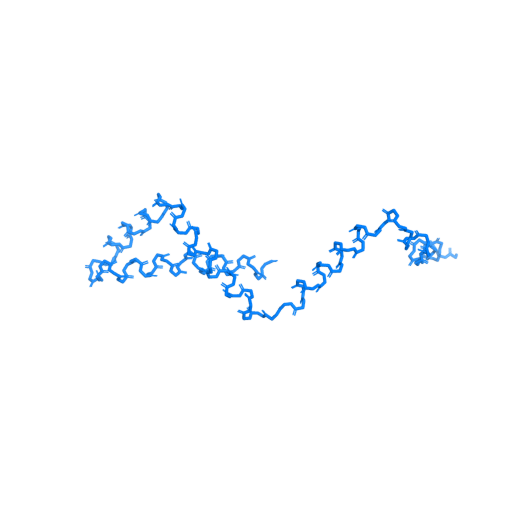15 -1.609 6.474 1.00 97.06 87 GLU A C 1
ATOM 712 O O . GLU A 1 87 ? -9.222 -1.270 5.362 1.00 97.06 87 GLU A O 1
ATOM 717 N N . HIS A 1 88 ? -9.453 -0.815 7.535 1.00 96.06 88 HIS A N 1
ATOM 718 C CA . HIS A 1 88 ? -8.781 0.480 7.446 1.00 96.06 88 HIS A CA 1
ATOM 719 C C . HIS A 1 88 ? -7.327 0.357 6.952 1.00 96.06 88 HIS A C 1
ATOM 721 O O . HIS A 1 88 ? -6.903 1.126 6.085 1.00 96.06 88 HIS A O 1
ATOM 727 N N . PHE A 1 89 ? -6.560 -0.623 7.444 1.00 95.88 89 PHE A N 1
ATOM 728 C CA . PHE A 1 89 ? -5.205 -0.884 6.935 1.00 95.88 89 PHE A CA 1
ATOM 729 C C . PHE A 1 89 ? -5.216 -1.385 5.485 1.00 95.88 89 PHE A C 1
ATOM 731 O O . PHE A 1 89 ? -4.390 -0.948 4.684 1.00 95.88 89 PHE A O 1
ATOM 738 N N . ARG A 1 90 ? -6.150 -2.274 5.123 1.00 96.38 90 ARG A N 1
ATOM 739 C CA . ARG A 1 90 ? -6.319 -2.733 3.734 1.00 96.38 90 ARG A CA 1
ATOM 740 C C . ARG A 1 90 ? -6.643 -1.576 2.798 1.00 96.38 90 ARG A C 1
ATOM 742 O O . ARG A 1 90 ? -5.992 -1.441 1.769 1.00 96.38 90 ARG A O 1
ATOM 749 N N . SER A 1 91 ? -7.589 -0.719 3.176 1.00 95.31 91 SER A N 1
ATOM 750 C CA . SER A 1 91 ? -7.998 0.438 2.384 1.00 95.31 91 SER A CA 1
ATOM 751 C C . SER A 1 91 ? -6.849 1.422 2.189 1.00 95.31 91 SER A C 1
ATOM 753 O O . SER A 1 91 ? -6.642 1.869 1.068 1.00 95.31 91 SER A O 1
ATOM 755 N N . GLN A 1 92 ? -6.068 1.727 3.231 1.00 94.56 92 GLN A N 1
ATOM 756 C CA . GLN A 1 92 ? -4.906 2.614 3.098 1.00 94.56 92 GLN A CA 1
ATOM 757 C C . GLN A 1 92 ? -3.893 2.099 2.071 1.00 94.56 92 GLN A C 1
ATOM 759 O O . GLN A 1 92 ? -3.428 2.860 1.225 1.00 94.56 92 GLN A O 1
ATOM 764 N N . LEU A 1 93 ? -3.555 0.806 2.132 1.00 94.62 93 LEU A N 1
ATOM 765 C CA . LEU A 1 93 ? -2.574 0.212 1.221 1.00 94.62 93 LEU A CA 1
ATOM 766 C C . LEU A 1 93 ? -3.132 0.032 -0.190 1.00 94.62 93 LEU A C 1
ATOM 768 O O . LEU A 1 93 ? -2.388 0.179 -1.153 1.00 94.62 93 LEU A O 1
ATOM 772 N N . ARG A 1 94 ? -4.430 -0.252 -0.322 1.00 93.44 94 ARG A N 1
ATOM 773 C CA . ARG A 1 94 ? -5.121 -0.288 -1.611 1.00 93.44 94 ARG A CA 1
ATOM 774 C C . ARG A 1 94 ? -5.040 1.072 -2.292 1.00 93.44 94 ARG A C 1
ATOM 776 O O . ARG A 1 94 ? -4.536 1.144 -3.401 1.00 93.44 94 ARG A O 1
ATOM 783 N N . THR A 1 95 ? -5.434 2.146 -1.607 1.00 92.62 95 THR A N 1
ATOM 784 C CA . THR A 1 95 ? -5.385 3.508 -2.157 1.00 92.62 95 THR A CA 1
ATOM 785 C C . THR A 1 95 ? -3.972 3.910 -2.573 1.00 92.62 95 THR A C 1
ATOM 787 O O . THR A 1 95 ? -3.805 4.502 -3.630 1.00 92.62 95 THR A O 1
ATOM 790 N N . ALA A 1 96 ? -2.946 3.538 -1.802 1.00 89.44 96 ALA A N 1
ATOM 791 C CA . ALA A 1 96 ? -1.556 3.808 -2.169 1.00 89.44 96 ALA A CA 1
ATOM 792 C C . ALA A 1 96 ? -1.100 3.102 -3.461 1.00 89.44 96 ALA A C 1
ATOM 794 O O . ALA A 1 96 ? -0.176 3.583 -4.098 1.00 89.44 96 ALA A O 1
ATOM 795 N N . MET A 1 97 ? -1.725 1.983 -3.849 1.00 86.62 97 MET A N 1
ATOM 796 C CA . MET A 1 97 ? -1.433 1.286 -5.113 1.00 86.62 97 MET A CA 1
ATOM 797 C C . MET A 1 97 ? -2.115 1.918 -6.330 1.00 86.62 97 MET A C 1
ATOM 799 O O . MET A 1 97 ? -1.791 1.555 -7.458 1.00 86.62 97 MET A O 1
ATOM 803 N N . HIS A 1 98 ? -3.061 2.832 -6.100 1.00 82.75 98 HIS A N 1
ATOM 804 C CA . HIS A 1 98 ? -3.779 3.568 -7.143 1.00 82.75 98 HIS A CA 1
ATOM 805 C C . HIS A 1 98 ? -3.247 4.998 -7.349 1.00 82.75 98 HIS A C 1
ATOM 807 O O . HIS A 1 98 ? -3.723 5.678 -8.256 1.00 82.75 98 HIS A O 1
ATOM 813 N N . LEU A 1 99 ? -2.308 5.458 -6.507 1.00 76.06 99 LEU A N 1
ATOM 814 C CA . LEU A 1 99 ? -1.637 6.768 -6.582 1.00 76.06 99 LEU A CA 1
ATOM 815 C C . LEU A 1 99 ? -0.311 6.663 -7.344 1.00 76.06 99 LEU A C 1
ATOM 817 O O . LEU A 1 99 ? -0.029 7.593 -8.129 1.00 76.06 99 LEU A O 1
#

Solvent-accessible surface area (backbone atoms only — not comparable to full-atom values): 5640 Å² total; per-residue (Å²): 137,61,78,70,64,77,50,52,72,77,76,52,90,56,76,73,65,74,38,78,91,37,45,66,59,53,50,51,51,50,51,51,51,53,62,73,67,55,54,69,72,55,47,43,52,50,14,36,54,50,9,53,49,48,43,67,71,38,48,68,63,47,50,52,50,39,52,52,45,46,70,76,39,70,89,55,52,72,68,56,42,50,50,52,50,46,49,51,35,17,49,54,36,28,53,62,68,75,109

Radius of gyration: 23.88 Å; Cα contacts (8 Å, |Δi|>4): 50; chains: 1; bounding box: 47×40×62 Å